Protein AF-A0A7V0RKX4-F1 (afdb_monomer_lite)

pLDDT: mean 82.38, std 13.07, range [44.31, 91.12]

Foldseek 3Di:
DPCPVVVVLLVVLLVVVVVVDDLVRSCVVSVHDSVVSVVSNVVCVVPVD

Radius of gyration: 10.41 Å; chains: 1; bounding box: 26×25×24 Å

Sequence (49 aa):
MSRAYSCDLRHRVLDAIDGGLSTHKAAKRFGIGVATAVRWHRVWRDHGE

Structure (mmCIF, N/CA/C/O backbone):
data_AF-A0A7V0RKX4-F1
#
_entry.id   AF-A0A7V0RKX4-F1
#
loop_
_atom_site.group_PDB
_atom_site.id
_atom_site.type_symbol
_ato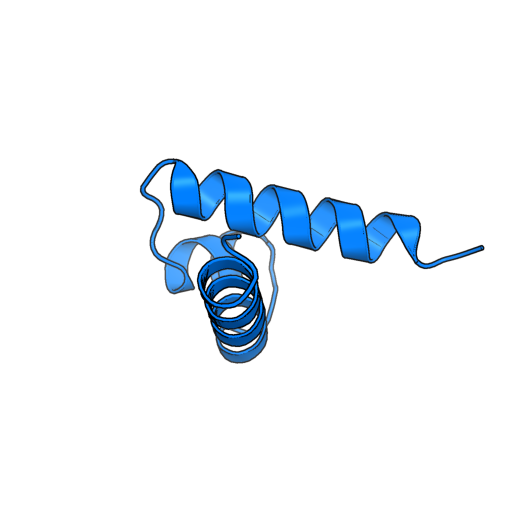m_site.label_atom_id
_atom_site.label_alt_id
_atom_site.label_comp_id
_atom_site.label_asym_id
_atom_site.label_entity_id
_atom_site.label_seq_id
_atom_site.pdbx_PDB_ins_code
_atom_site.Cartn_x
_atom_site.Cartn_y
_atom_site.Cartn_z
_atom_site.occupancy
_atom_site.B_iso_or_equiv
_atom_site.auth_seq_id
_atom_site.auth_comp_id
_atom_site.auth_asym_id
_atom_site.auth_atom_id
_atom_site.pdbx_PDB_model_num
ATOM 1 N N . MET A 1 1 ? 17.290 -18.394 -0.462 1.00 44.31 1 MET A N 1
ATOM 2 C CA . MET A 1 1 ? 15.924 -18.350 0.109 1.00 44.31 1 MET A CA 1
ATOM 3 C C . MET A 1 1 ? 15.727 -17.080 0.939 1.00 44.31 1 MET A C 1
ATOM 5 O O . MET A 1 1 ? 16.003 -17.095 2.126 1.00 44.31 1 MET A O 1
ATOM 9 N N . SER A 1 2 ? 15.286 -15.969 0.341 1.00 49.97 2 SER A N 1
ATOM 10 C CA . SER A 1 2 ? 15.023 -14.716 1.091 1.00 49.97 2 SER A CA 1
ATOM 11 C C . SER A 1 2 ? 13.980 -13.792 0.437 1.00 49.97 2 SER 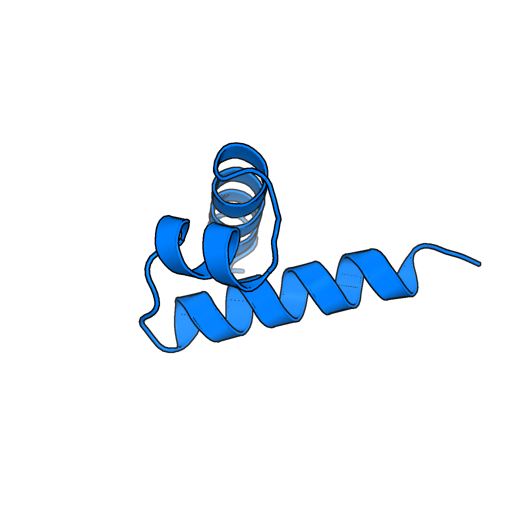A C 1
ATOM 13 O O . SER A 1 2 ? 13.700 -12.710 0.939 1.00 49.97 2 SER A O 1
ATOM 15 N N . ARG A 1 3 ? 13.340 -14.224 -0.661 1.00 53.69 3 ARG A N 1
ATOM 16 C CA . ARG A 1 3 ? 12.349 -13.422 -1.408 1.00 53.69 3 ARG A CA 1
ATOM 17 C C . ARG A 1 3 ? 10.906 -13.557 -0.912 1.00 53.69 3 ARG A C 1
ATOM 19 O O . ARG A 1 3 ? 10.072 -12.738 -1.281 1.00 53.69 3 ARG A O 1
ATOM 26 N N . ALA A 1 4 ? 10.621 -14.547 -0.064 1.00 58.50 4 ALA A N 1
ATOM 27 C CA . ALA A 1 4 ? 9.270 -14.800 0.438 1.00 58.50 4 ALA A CA 1
ATOM 28 C C . ALA A 1 4 ? 8.717 -13.614 1.247 1.00 58.50 4 ALA A C 1
ATOM 30 O O . ALA A 1 4 ? 7.556 -13.255 1.083 1.00 58.50 4 ALA A O 1
ATOM 31 N N . TYR A 1 5 ? 9.567 -12.940 2.033 1.00 59.81 5 TYR A N 1
ATOM 32 C CA . TYR A 1 5 ? 9.136 -11.811 2.861 1.00 59.81 5 TYR A CA 1
ATOM 33 C C . TYR A 1 5 ? 8.726 -10.585 2.027 1.00 59.81 5 TYR A C 1
ATOM 35 O O . TYR A 1 5 ? 7.756 -9.905 2.345 1.00 59.81 5 TYR A O 1
ATOM 43 N N . SER A 1 6 ? 9.419 -10.312 0.914 1.00 67.50 6 SER A N 1
ATOM 44 C CA . SER A 1 6 ? 9.065 -9.190 0.031 1.00 67.50 6 SER A CA 1
ATOM 45 C C . SER A 1 6 ? 7.816 -9.458 -0.811 1.00 67.50 6 SER A C 1
ATOM 47 O O . SER A 1 6 ? 7.067 -8.520 -1.083 1.00 67.50 6 SER A O 1
ATOM 49 N N . CYS A 1 7 ? 7.579 -10.706 -1.226 1.00 73.81 7 CYS A N 1
ATOM 50 C CA . CYS A 1 7 ? 6.356 -11.079 -1.941 1.00 73.81 7 CYS A CA 1
ATOM 51 C C . CYS A 1 7 ? 5.125 -11.001 -1.030 1.00 73.81 7 CYS A C 1
ATOM 53 O O . CYS A 1 7 ? 4.124 -10.419 -1.440 1.00 73.81 7 CYS A O 1
ATOM 55 N N . ASP A 1 8 ? 5.219 -11.498 0.206 1.00 83.19 8 ASP A N 1
ATOM 56 C CA . ASP A 1 8 ? 4.144 -11.389 1.203 1.00 83.19 8 ASP A CA 1
ATOM 57 C C . ASP A 1 8 ? 3.839 -9.920 1.546 1.00 83.19 8 ASP A C 1
ATOM 59 O O . ASP A 1 8 ? 2.681 -9.508 1.488 1.00 83.19 8 ASP A O 1
ATOM 63 N N . LEU A 1 9 ? 4.865 -9.088 1.771 1.00 85.56 9 LEU A N 1
ATOM 64 C CA . LEU A 1 9 ? 4.675 -7.657 2.027 1.00 85.56 9 LEU A CA 1
ATOM 65 C C . LEU A 1 9 ? 3.965 -6.954 0.865 1.00 85.56 9 LEU A C 1
ATOM 67 O O . LEU A 1 9 ? 3.052 -6.156 1.079 1.00 85.56 9 LEU A O 1
ATOM 71 N N . ARG A 1 10 ? 4.374 -7.252 -0.372 1.00 86.44 10 ARG A N 1
ATOM 72 C CA . ARG A 1 10 ? 3.726 -6.700 -1.561 1.00 86.44 10 ARG A CA 1
ATOM 73 C C . ARG A 1 10 ? 2.273 -7.137 -1.656 1.00 86.44 10 ARG A C 1
ATOM 75 O O . ARG A 1 10 ? 1.429 -6.300 -1.961 1.00 86.44 10 ARG A O 1
ATOM 82 N N . HIS A 1 11 ? 1.988 -8.403 -1.373 1.00 87.06 11 HIS A N 1
ATOM 83 C CA . HIS A 1 11 ? 0.631 -8.924 -1.431 1.00 87.06 11 HIS A CA 1
ATOM 84 C C . HIS A 1 11 ? -0.263 -8.264 -0.376 1.00 87.06 11 HIS A C 1
ATOM 86 O O . HIS A 1 11 ? -1.328 -7.779 -0.724 1.00 87.06 11 HIS A O 1
ATOM 92 N N . ARG A 1 12 ? 0.215 -8.105 0.866 1.00 89.19 12 ARG A N 1
ATOM 93 C CA . ARG A 1 12 ? -0.516 -7.396 1.936 1.00 89.19 12 ARG A CA 1
ATOM 94 C C . ARG A 1 12 ? -0.756 -5.920 1.633 1.00 89.19 12 ARG A C 1
ATOM 96 O O . ARG A 1 12 ? -1.787 -5.370 2.007 1.00 89.19 12 ARG A O 1
ATOM 103 N N . VAL A 1 13 ? 0.198 -5.258 0.977 1.00 89.62 13 VAL A N 1
ATOM 104 C CA . VAL A 1 13 ? 0.028 -3.870 0.527 1.00 89.62 13 VAL A CA 1
ATOM 105 C C . VAL A 1 13 ? -1.042 -3.784 -0.557 1.00 89.62 13 VAL A C 1
ATOM 107 O O . VAL A 1 13 ? -1.862 -2.875 -0.504 1.00 89.62 13 VAL A O 1
ATOM 110 N N . LEU A 1 14 ? -1.033 -4.704 -1.524 1.00 87.88 14 LEU A N 1
ATOM 111 C CA . LEU A 1 14 ? -2.020 -4.746 -2.604 1.00 87.88 14 LEU A CA 1
ATOM 112 C C . LEU A 1 14 ? -3.414 -5.104 -2.085 1.00 87.88 14 LEU A C 1
ATOM 114 O O . LEU A 1 14 ? -4.349 -4.404 -2.433 1.00 87.88 14 LEU A O 1
ATOM 118 N N . ASP A 1 15 ? -3.531 -6.087 -1.195 1.00 90.19 15 ASP A N 1
ATOM 119 C CA . ASP A 1 15 ? -4.779 -6.485 -0.529 1.00 90.19 15 ASP A CA 1
ATOM 120 C C . ASP A 1 15 ? -5.392 -5.325 0.271 1.00 90.19 15 ASP A C 1
ATOM 122 O O . ASP A 1 15 ? -6.567 -5.000 0.125 1.00 90.19 15 ASP A O 1
ATOM 126 N N . ALA A 1 16 ? -4.566 -4.588 1.022 1.00 90.00 16 ALA A N 1
ATOM 127 C CA . ALA A 1 16 ? -5.023 -3.377 1.694 1.00 90.00 16 ALA A CA 1
ATOM 128 C C . ALA A 1 16 ? -5.531 -2.321 0.698 1.00 90.00 16 ALA A C 1
ATOM 130 O O . ALA A 1 16 ? -6.494 -1.617 0.995 1.00 90.00 16 ALA A O 1
ATOM 131 N N . ILE A 1 17 ? -4.880 -2.184 -0.463 1.00 89.44 17 ILE A N 1
ATOM 132 C CA . ILE A 1 17 ? -5.298 -1.229 -1.495 1.00 89.44 17 ILE A CA 1
ATOM 133 C C . ILE A 1 17 ? -6.598 -1.671 -2.175 1.00 89.44 17 ILE A C 1
ATOM 135 O O . ILE A 1 17 ? -7.476 -0.834 -2.378 1.00 89.44 17 ILE A O 1
ATOM 139 N N . ASP A 1 18 ? -6.734 -2.963 -2.470 1.00 87.12 18 ASP A N 1
ATOM 140 C CA . ASP A 1 18 ? -7.934 -3.576 -3.043 1.00 87.12 18 ASP A CA 1
ATOM 141 C C . ASP A 1 18 ? -9.140 -3.431 -2.101 1.00 87.12 18 ASP A C 1
ATOM 143 O O . ASP A 1 18 ? -10.222 -3.027 -2.521 1.00 87.12 18 ASP A O 1
ATOM 147 N N . GLY A 1 19 ? -8.911 -3.553 -0.788 1.00 87.44 19 GLY A N 1
ATOM 148 C CA . GLY A 1 19 ? -9.883 -3.233 0.263 1.00 87.44 19 GLY A CA 1
ATOM 149 C C . GLY A 1 19 ? -10.274 -1.747 0.381 1.00 87.44 19 GLY A C 1
ATOM 150 O O . GLY A 1 19 ? -10.940 -1.364 1.343 1.00 87.44 19 GLY A O 1
ATOM 151 N N . GLY A 1 20 ? -9.859 -0.886 -0.556 1.00 88.81 20 GLY A N 1
ATOM 152 C CA . GLY A 1 20 ? -10.242 0.529 -0.639 1.00 88.81 20 GLY A CA 1
ATOM 153 C C . GLY A 1 20 ? -9.258 1.504 0.015 1.00 88.81 20 GLY A C 1
ATOM 154 O O . GLY A 1 20 ? -9.526 2.709 0.098 1.00 88.81 20 GLY A O 1
ATOM 155 N N . LEU A 1 21 ? -8.102 1.031 0.488 1.00 89.25 21 LEU A N 1
ATOM 156 C CA . LEU A 1 21 ? -7.085 1.899 1.072 1.00 89.25 21 LEU A CA 1
ATOM 157 C C . LEU A 1 21 ? -6.267 2.581 -0.035 1.00 89.25 21 LEU A C 1
ATOM 159 O O . LEU A 1 21 ? -5.694 1.947 -0.912 1.00 89.25 21 LEU A O 1
ATOM 163 N N . SER A 1 22 ? -6.121 3.904 0.009 1.00 88.38 22 SER A N 1
ATOM 164 C CA . SER A 1 22 ? -5.269 4.588 -0.973 1.00 88.38 22 SER A CA 1
ATOM 165 C C . SER A 1 22 ? -3.813 4.115 -0.863 1.00 88.38 22 SER A C 1
ATOM 167 O O . SER A 1 22 ? -3.287 3.959 0.242 1.00 88.38 22 SER A O 1
ATOM 169 N N . THR A 1 23 ? -3.113 4.000 -1.994 1.00 89.38 23 THR A N 1
ATOM 170 C CA . THR A 1 23 ? -1.705 3.562 -2.069 1.00 89.38 23 THR A CA 1
ATOM 171 C C . THR A 1 23 ? -0.782 4.324 -1.114 1.00 89.38 23 THR A C 1
ATOM 173 O O . THR A 1 23 ? 0.121 3.748 -0.514 1.00 89.38 23 THR A O 1
ATOM 176 N N . HIS A 1 24 ? -1.045 5.616 -0.910 1.00 88.81 24 HIS A N 1
ATOM 177 C CA . HIS A 1 24 ? -0.293 6.451 0.022 1.00 88.81 24 HIS A CA 1
ATOM 178 C C . HIS A 1 24 ? -0.505 6.057 1.497 1.00 88.81 24 HIS A C 1
ATOM 180 O O . HIS A 1 24 ? 0.450 6.004 2.273 1.00 88.81 24 HIS A O 1
ATOM 186 N N . LYS A 1 25 ? -1.744 5.722 1.885 1.00 90.88 25 LYS A N 1
ATOM 187 C 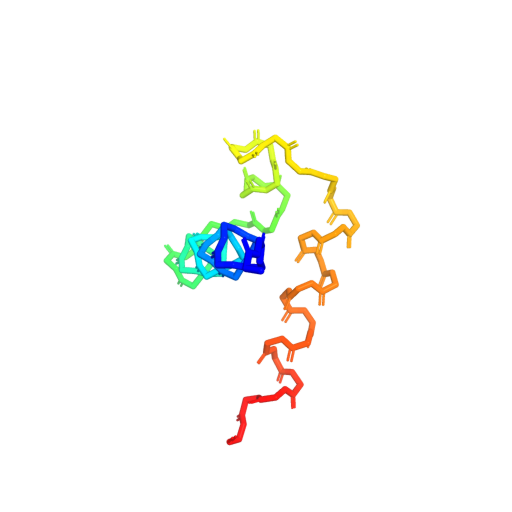CA . LYS A 1 25 ? -2.068 5.231 3.234 1.00 90.88 25 LYS A CA 1
ATOM 188 C C . LYS A 1 25 ? -1.477 3.843 3.470 1.00 90.88 25 LYS A C 1
ATOM 190 O O . LYS A 1 25 ? -0.921 3.608 4.540 1.00 90.88 25 LYS A O 1
ATOM 195 N N . ALA A 1 26 ? -1.544 2.962 2.472 1.00 90.75 26 ALA A N 1
ATOM 196 C CA . ALA A 1 26 ? -0.902 1.653 2.533 1.00 90.75 26 ALA A CA 1
ATOM 197 C C . ALA A 1 26 ? 0.618 1.801 2.718 1.00 90.75 26 ALA A C 1
ATOM 199 O O . ALA A 1 26 ? 1.180 1.234 3.649 1.00 90.75 26 ALA A O 1
ATOM 200 N N . ALA A 1 27 ? 1.272 2.658 1.929 1.00 90.50 27 ALA A N 1
ATOM 201 C CA . ALA A 1 27 ? 2.705 2.915 2.054 1.00 90.50 27 ALA A CA 1
ATOM 202 C C . ALA A 1 27 ? 3.110 3.344 3.475 1.00 90.50 27 ALA A C 1
ATOM 204 O O . ALA A 1 27 ? 4.018 2.761 4.065 1.00 90.50 27 ALA A O 1
ATOM 205 N N . LYS A 1 28 ? 2.370 4.295 4.062 1.00 91.12 28 LYS A N 1
ATOM 206 C CA . LYS A 1 28 ? 2.598 4.759 5.437 1.00 91.12 28 LYS A CA 1
ATOM 207 C C . LYS A 1 28 ? 2.352 3.662 6.480 1.00 91.12 28 LYS A C 1
ATOM 209 O O . LYS A 1 28 ? 3.112 3.564 7.436 1.00 91.12 28 LYS A O 1
ATOM 214 N N . ARG A 1 29 ? 1.317 2.832 6.301 1.00 88.31 29 ARG A N 1
ATOM 215 C CA . ARG A 1 29 ? 0.973 1.725 7.213 1.00 88.31 29 ARG A CA 1
ATOM 216 C C . ARG A 1 29 ? 2.037 0.628 7.232 1.00 88.31 29 ARG A C 1
ATOM 218 O O . ARG A 1 29 ? 2.315 0.079 8.290 1.00 88.31 29 ARG A O 1
ATOM 225 N N . PHE A 1 30 ? 2.617 0.324 6.075 1.00 87.69 30 PHE A N 1
ATOM 226 C CA . PHE A 1 30 ? 3.620 -0.730 5.917 1.00 87.69 30 PHE A CA 1
ATOM 227 C C . PHE A 1 30 ? 5.068 -0.215 5.974 1.00 87.69 30 PHE A C 1
ATOM 229 O O . PHE A 1 30 ? 5.998 -1.004 5.835 1.00 87.69 30 PHE A O 1
ATOM 236 N N . GLY A 1 31 ? 5.275 1.092 6.175 1.00 89.19 31 GLY A N 1
ATOM 237 C CA . GLY A 1 31 ? 6.608 1.696 6.273 1.00 89.19 31 GLY A CA 1
ATOM 238 C C . GLY A 1 31 ? 7.413 1.645 4.971 1.00 89.19 31 GLY A C 1
ATOM 239 O O . GLY A 1 31 ? 8.641 1.654 5.010 1.00 89.19 31 GLY A O 1
ATOM 240 N N . ILE A 1 32 ? 6.744 1.570 3.818 1.00 89.81 32 ILE A N 1
ATOM 241 C CA . ILE A 1 32 ? 7.400 1.534 2.507 1.00 89.81 32 ILE A CA 1
ATOM 242 C C . ILE A 1 32 ? 7.346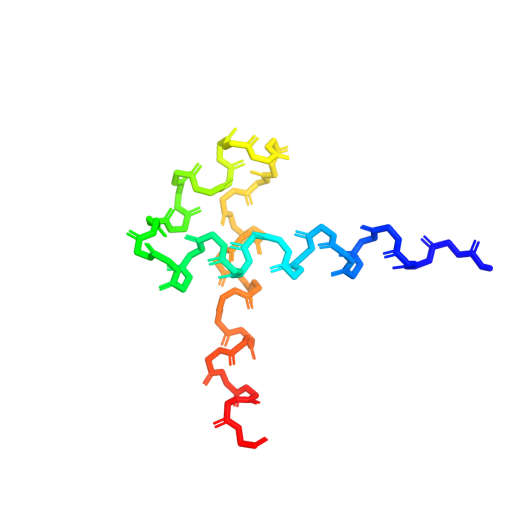 2.898 1.824 1.00 89.81 32 ILE A C 1
ATOM 244 O O . ILE A 1 32 ? 6.448 3.707 2.056 1.00 89.81 32 ILE A O 1
ATOM 248 N N . GLY A 1 33 ? 8.292 3.141 0.917 1.00 91.12 33 GLY A N 1
ATOM 249 C CA . GLY A 1 33 ? 8.258 4.326 0.068 1.00 91.12 33 GLY A CA 1
ATOM 250 C C . GLY A 1 33 ? 6.986 4.368 -0.785 1.00 91.12 33 GLY A C 1
ATOM 251 O O . GLY A 1 33 ? 6.595 3.370 -1.393 1.00 91.12 33 GLY A O 1
ATOM 252 N N . VAL A 1 34 ? 6.362 5.543 -0.880 1.00 89.94 34 VAL A N 1
ATOM 253 C CA . VAL A 1 34 ? 5.139 5.755 -1.677 1.00 89.94 34 VAL A CA 1
ATOM 254 C C . VAL A 1 34 ? 5.359 5.367 -3.140 1.00 89.94 34 VAL A C 1
ATOM 256 O O . VAL A 1 34 ? 4.523 4.691 -3.733 1.00 89.94 34 VAL A O 1
ATOM 259 N N . ALA A 1 35 ? 6.525 5.703 -3.699 1.00 90.31 35 ALA A N 1
ATOM 260 C CA . ALA A 1 35 ? 6.914 5.316 -5.054 1.00 90.31 35 ALA A CA 1
ATOM 261 C C . ALA A 1 35 ? 6.9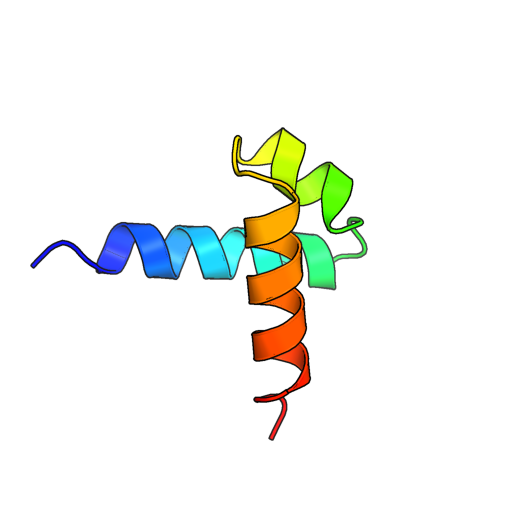48 3.788 -5.251 1.00 90.31 35 ALA A C 1
ATOM 263 O O . ALA A 1 35 ? 6.540 3.288 -6.300 1.00 90.31 35 ALA A O 1
ATOM 264 N N . THR A 1 36 ? 7.379 3.037 -4.233 1.00 90.12 36 THR A N 1
ATOM 265 C CA . THR A 1 36 ? 7.388 1.568 -4.252 1.00 90.12 36 THR A CA 1
ATOM 266 C C . THR A 1 36 ? 5.968 1.015 -4.270 1.00 90.12 36 THR A C 1
ATOM 268 O O . THR A 1 36 ? 5.656 0.173 -5.110 1.00 90.12 36 THR A O 1
ATOM 271 N N . ALA A 1 37 ? 5.090 1.533 -3.406 1.00 90.31 37 ALA A N 1
ATOM 272 C CA . ALA A 1 37 ? 3.685 1.134 -3.364 1.00 90.31 37 ALA A CA 1
ATOM 273 C C . ALA A 1 37 ? 2.964 1.433 -4.693 1.00 90.31 37 ALA A C 1
ATOM 275 O O . ALA A 1 37 ? 2.243 0.584 -5.214 1.00 90.31 37 ALA A O 1
ATOM 276 N N . VAL A 1 38 ? 3.219 2.605 -5.289 1.00 90.06 38 VAL A N 1
ATOM 277 C CA . VAL A 1 38 ? 2.680 2.992 -6.606 1.00 90.06 38 VAL A CA 1
ATOM 278 C C . VAL A 1 38 ? 3.183 2.061 -7.704 1.00 90.06 38 VAL A C 1
ATOM 280 O O . VAL A 1 38 ? 2.384 1.596 -8.513 1.00 90.06 38 VAL A O 1
ATOM 283 N N . ARG A 1 39 ? 4.482 1.732 -7.728 1.00 90.31 39 ARG A N 1
ATOM 284 C CA . ARG A 1 39 ? 5.035 0.772 -8.695 1.00 90.31 39 ARG A CA 1
ATOM 285 C C . ARG A 1 39 ? 4.384 -0.604 -8.547 1.00 90.31 39 ARG A C 1
ATOM 287 O O . ARG A 1 39 ? 4.062 -1.222 -9.556 1.00 90.31 39 ARG A O 1
ATOM 294 N N . TRP A 1 40 ? 4.177 -1.082 -7.322 1.00 89.56 40 TRP A N 1
ATOM 295 C CA . TRP A 1 40 ? 3.533 -2.374 -7.082 1.00 89.56 40 TRP A CA 1
ATOM 296 C C . TRP A 1 40 ? 2.085 -2.403 -7.548 1.00 89.56 40 TRP A C 1
ATOM 298 O O . TRP A 1 40 ? 1.714 -3.347 -8.240 1.00 89.56 40 TRP A O 1
ATOM 308 N N . HIS A 1 41 ? 1.311 -1.368 -7.221 1.00 86.50 41 HIS A N 1
ATOM 309 C CA . HIS A 1 41 ? -0.071 -1.225 -7.670 1.00 86.50 41 HIS A CA 1
ATOM 310 C C . HIS A 1 41 ? -0.159 -1.097 -9.196 1.00 86.50 41 HIS A C 1
ATOM 312 O O . HIS A 1 41 ? -1.007 -1.727 -9.813 1.00 86.50 41 HIS A O 1
ATOM 318 N N . ARG A 1 42 ? 0.758 -0.354 -9.831 1.00 88.12 42 ARG A N 1
ATOM 319 C CA . ARG A 1 42 ? 0.811 -0.234 -11.294 1.00 88.12 42 ARG A CA 1
ATOM 320 C C . ARG A 1 42 ? 1.095 -1.573 -11.971 1.00 88.12 42 ARG A C 1
ATOM 322 O O . ARG A 1 42 ? 0.393 -1.919 -12.902 1.00 88.12 42 ARG A O 1
ATOM 329 N N . VAL A 1 43 ? 2.081 -2.328 -11.487 1.00 87.25 43 VAL A N 1
ATOM 330 C CA . VAL A 1 43 ? 2.393 -3.661 -12.029 1.00 87.25 43 VAL A CA 1
ATOM 331 C C . VAL A 1 43 ? 1.267 -4.662 -11.745 1.00 87.25 43 VAL A C 1
ATOM 333 O O . VAL A 1 43 ? 1.028 -5.530 -12.563 1.00 87.25 43 VAL A O 1
ATOM 336 N N . TRP A 1 44 ? 0.563 -4.550 -10.615 1.00 84.94 44 TRP A N 1
ATOM 337 C CA . TRP A 1 44 ? -0.613 -5.385 -10.334 1.00 84.94 44 TRP A CA 1
ATOM 338 C C . TRP A 1 44 ? -1.792 -5.065 -11.266 1.00 84.94 44 TRP A C 1
ATOM 340 O O . TRP A 1 44 ? -2.441 -5.979 -11.749 1.00 84.94 44 TRP A O 1
ATOM 350 N N . ARG A 1 45 ? -2.014 -3.782 -11.587 1.00 81.62 45 ARG A N 1
ATOM 351 C CA . ARG A 1 45 ? -3.000 -3.337 -12.591 1.00 81.62 45 ARG A CA 1
ATOM 352 C C . ARG A 1 45 ? -2.630 -3.756 -14.020 1.00 81.62 45 ARG A C 1
ATOM 354 O O . ARG A 1 45 ? -3.525 -3.935 -14.829 1.00 81.62 45 ARG A O 1
ATOM 361 N N . ASP A 1 46 ? -1.335 -3.830 -14.327 1.00 84.75 46 ASP A N 1
ATOM 362 C CA . ASP A 1 46 ? -0.791 -4.178 -15.650 1.00 84.75 46 ASP A CA 1
ATOM 363 C C . ASP A 1 46 ? -0.768 -5.696 -15.894 1.00 84.75 46 ASP A C 1
ATOM 365 O O . 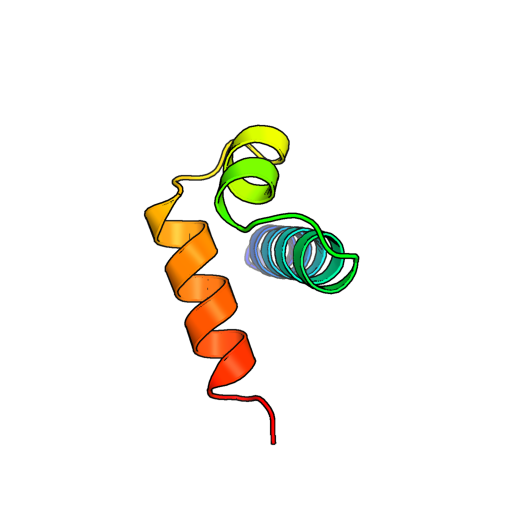ASP A 1 46 ? -1.101 -6.151 -16.978 1.00 84.75 46 ASP A O 1
ATOM 369 N N . HIS A 1 47 ? -0.463 -6.489 -14.862 1.00 74.38 47 HIS A N 1
ATOM 370 C CA . HIS A 1 47 ? -0.568 -7.954 -14.870 1.00 74.38 47 HIS A CA 1
ATOM 371 C C . HIS A 1 47 ? -1.971 -8.474 -14.508 1.00 74.38 47 HIS A C 1
ATOM 373 O O . HIS A 1 47 ? -2.103 -9.624 -14.105 1.00 74.38 47 HIS A O 1
ATOM 379 N N . GLY A 1 48 ? -3.010 -7.642 -14.599 1.00 59.16 48 GLY A N 1
ATOM 380 C CA . GLY A 1 48 ? -4.397 -8.016 -14.303 1.00 59.16 48 GLY A CA 1
ATOM 381 C C . GLY A 1 48 ? -5.072 -8.840 -15.407 1.00 59.16 48 GLY A C 1
ATOM 382 O O . GLY A 1 48 ? -6.220 -8.543 -15.725 1.00 59.16 48 GLY A O 1
ATOM 383 N N . GLU A 1 49 ? -4.361 -9.826 -15.968 1.00 44.50 49 GLU A N 1
ATOM 384 C CA . GLU A 1 49 ? -4.838 -10.843 -16.925 1.00 44.50 49 GLU A CA 1
ATOM 385 C C . GLU A 1 49 ? -4.504 -12.247 -16.395 1.00 44.50 49 GLU A C 1
ATOM 387 O O . GLU A 1 49 ? -3.342 -12.456 -15.964 1.00 44.50 49 GLU A O 1
#

Secondary structure (DSSP, 8-state):
---HHHHHHHHHHHHHHHTT--HHHHHHHHT--HHHHHHHHHHHHHS--